Protein AF-A0AAJ7N8G8-F1 (afdb_monomer_lite)

Radius of gyration: 30.95 Å; chains: 1; bounding box: 76×61×80 Å

Foldseek 3Di:
DDDDDDDDDPVVVVVVVVVVVVVVVVVVVVVVVVVVVPPPDDDDDDDDDDDDPPPDDPVVVVCLVVVDDQPPPDDDDPPDDDFDKDQDPDVVQQVVCCVQRVGSIQRPPDPVRVVSSVVSVVVVVVVVVVVVVVVVVPDDPPVVVVVVVVVVVVVVVVCPDPVNVPDDDDD

Organism: NCBI:txid156304

pLDDT: mean 71.35, std 20.68, range [32.12, 98.0]

Sequence (171 aa):
MKTLTTTITSEEKRNKHRNKSNYEKKTKYRTEDTVKIDQEVITDSVKNETPRKIKTVSEEQRKIFLSTIDPFDAPLKWWEKEHVKYAINYPPVKSRLEKVMGTHIVRLTDRKYMSLLAIKLLEDHVKQQKTRIKRRKLSPPLIISRLLELSYKTLKEKMKQPKFTKLKLYV

Secondary structure (DSSP, 8-state):
---------HHHHHHHHHHHHHHHHHHHHHHHHHHTTSSS------------------HHHHHHHHHS--TT-PPPPTTSPPP-EEE---HHHHHHHHHHHSSSEEESS-HHHHHHHHHHHHHHHHHHHHHHHHHHHS---HHHHHHHHHHHHHHHHHHTSGGGTT-----

Structure (mmCIF, N/CA/C/O backbone):
data_AF-A0AAJ7N8G8-F1
#
_entry.id   AF-A0AAJ7N8G8-F1
#
loop_
_atom_site.group_PDB
_atom_site.id
_atom_site.type_symbol
_atom_site.label_atom_id
_atom_site.label_alt_id
_atom_site.label_comp_id
_atom_site.label_asym_id
_atom_site.label_entity_id
_atom_site.label_seq_id
_atom_site.pdbx_PDB_ins_code
_atom_site.Cartn_x
_atom_site.Cartn_y
_atom_site.Cartn_z
_atom_site.occupancy
_atom_site.B_iso_or_equiv
_atom_site.auth_seq_id
_atom_site.auth_comp_id
_atom_site.auth_asym_id
_atom_site.auth_atom_id
_atom_site.pdbx_PDB_model_num
ATOM 1 N N . MET A 1 1 ? 15.746 36.655 40.826 1.00 43.34 1 MET A N 1
ATOM 2 C CA . MET A 1 1 ? 15.308 35.740 39.749 1.00 43.34 1 MET A CA 1
ATOM 3 C C . MET A 1 1 ? 15.362 34.313 40.278 1.00 43.34 1 MET A C 1
ATOM 5 O O . MET A 1 1 ? 16.444 33.869 40.631 1.00 43.34 1 MET A O 1
ATOM 9 N N . LYS A 1 2 ? 14.215 33.641 40.447 1.00 38.31 2 LYS A N 1
ATOM 10 C CA . LYS A 1 2 ? 14.147 32.262 40.965 1.00 38.31 2 LYS A CA 1
ATOM 11 C C . LYS A 1 2 ? 14.125 31.293 39.780 1.00 38.31 2 LYS A C 1
ATOM 13 O O . LYS A 1 2 ? 13.238 31.396 38.939 1.00 38.31 2 LYS A O 1
ATOM 18 N N . THR A 1 3 ? 15.099 30.393 39.699 1.00 44.12 3 THR A N 1
ATOM 19 C CA . THR A 1 3 ? 15.125 29.307 38.713 1.00 44.12 3 THR A CA 1
ATOM 20 C C . THR A 1 3 ? 14.205 28.176 39.173 1.00 44.12 3 THR A C 1
ATOM 22 O O . THR A 1 3 ? 14.256 27.744 40.322 1.00 44.12 3 THR A O 1
ATOM 25 N N . LEU A 1 4 ? 13.329 27.717 38.278 1.00 42.28 4 LEU A N 1
ATOM 26 C CA . LEU A 1 4 ? 12.464 26.559 38.495 1.00 42.28 4 LEU A CA 1
ATOM 27 C C . LEU A 1 4 ? 13.243 25.298 38.111 1.00 42.28 4 LEU A C 1
ATOM 29 O O . LEU A 1 4 ? 13.549 25.088 36.939 1.00 42.28 4 LEU A O 1
ATOM 33 N N . THR A 1 5 ? 13.580 24.467 39.092 1.00 49.47 5 THR A N 1
ATOM 34 C CA . THR A 1 5 ? 14.119 23.126 38.860 1.00 49.47 5 THR A CA 1
ATOM 35 C C . THR A 1 5 ? 12.961 22.160 38.620 1.00 49.47 5 THR A C 1
ATOM 37 O O . THR A 1 5 ? 12.134 21.910 39.493 1.00 49.47 5 THR A O 1
ATOM 40 N N . THR A 1 6 ? 12.876 21.620 37.408 1.00 53.44 6 THR A N 1
ATOM 41 C CA . THR A 1 6 ? 11.904 20.591 37.030 1.00 53.44 6 THR A CA 1
ATOM 42 C C . THR A 1 6 ? 12.285 19.255 37.667 1.00 53.44 6 THR A C 1
ATOM 44 O O . THR A 1 6 ? 13.252 18.599 37.276 1.00 53.44 6 THR A O 1
ATOM 47 N N . THR A 1 7 ? 11.513 18.833 38.663 1.00 47.97 7 THR A N 1
ATOM 48 C CA . THR A 1 7 ? 11.569 1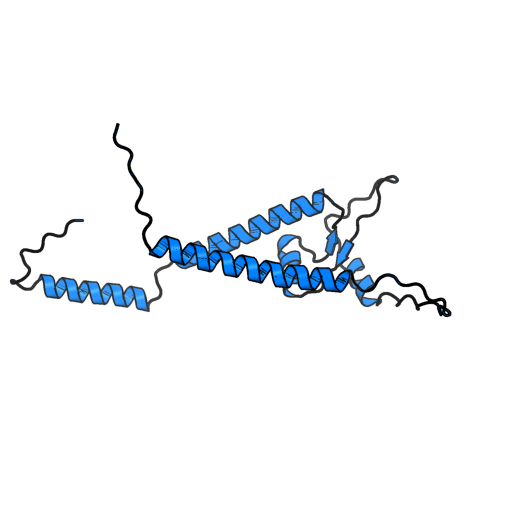7.498 39.264 1.00 47.97 7 THR A CA 1
ATOM 49 C C . THR A 1 7 ? 11.041 16.465 38.267 1.00 47.97 7 THR A C 1
ATOM 51 O O . THR A 1 7 ? 9.841 16.257 38.130 1.00 47.97 7 THR A O 1
ATOM 54 N N . ILE A 1 8 ? 11.958 15.812 37.551 1.00 54.78 8 ILE A N 1
ATOM 55 C CA . ILE A 1 8 ? 11.660 14.677 36.668 1.00 54.78 8 ILE A CA 1
ATOM 56 C C . ILE A 1 8 ? 11.170 13.507 37.533 1.00 54.78 8 ILE A C 1
ATOM 58 O O . ILE A 1 8 ? 11.926 12.966 38.351 1.00 54.78 8 ILE A O 1
ATOM 62 N N . THR A 1 9 ? 9.911 13.114 37.348 1.00 53.31 9 THR A N 1
ATOM 63 C CA . THR A 1 9 ? 9.259 11.998 38.040 1.00 53.31 9 THR A CA 1
ATOM 64 C C . THR A 1 9 ? 9.894 10.654 37.655 1.00 53.31 9 THR A C 1
ATOM 66 O O . THR A 1 9 ? 10.420 10.446 36.559 1.00 53.31 9 THR A O 1
ATOM 69 N N . SER A 1 10 ? 9.896 9.706 38.593 1.00 55.75 10 SER A N 1
ATOM 70 C CA . SER A 1 10 ? 10.576 8.405 38.476 1.00 55.75 10 SER A CA 1
ATOM 71 C C . SER A 1 10 ? 10.059 7.518 37.327 1.00 55.75 10 SER A C 1
ATOM 73 O O . SER A 1 10 ? 10.791 6.642 36.855 1.00 55.75 10 SER A O 1
ATOM 75 N N . GLU A 1 11 ? 8.848 7.763 36.820 1.00 52.44 11 GLU A N 1
ATOM 76 C CA . GLU A 1 11 ? 8.247 7.039 35.690 1.00 52.44 11 GLU A CA 1
ATOM 77 C C . GLU A 1 11 ? 8.842 7.429 34.326 1.00 52.44 11 GLU A C 1
ATOM 79 O O . GLU A 1 11 ? 9.065 6.553 33.482 1.00 52.44 11 GLU A O 1
ATOM 84 N N . GLU A 1 12 ? 9.222 8.695 34.120 1.00 54.00 12 GLU A N 1
ATOM 85 C CA . GLU A 1 12 ? 9.912 9.130 32.892 1.00 54.00 12 GLU A CA 1
ATOM 86 C C . GLU A 1 12 ? 11.299 8.487 32.760 1.00 54.00 12 GLU A C 1
ATOM 88 O O . GLU A 1 12 ? 11.723 8.100 31.663 1.00 54.00 12 GLU A O 1
ATOM 93 N N . LYS A 1 13 ? 11.989 8.274 33.889 1.00 54.88 13 LYS A N 1
ATOM 94 C CA . LYS A 1 13 ? 13.290 7.586 33.914 1.00 54.88 13 LYS A CA 1
ATOM 95 C C . LYS A 1 13 ? 13.171 6.116 33.485 1.00 54.88 13 LYS A C 1
ATOM 97 O O . LYS A 1 13 ? 14.036 5.629 32.750 1.00 54.88 13 LYS A O 1
ATOM 102 N N . ARG A 1 14 ? 12.089 5.424 33.870 1.00 52.66 14 ARG A N 1
ATOM 103 C CA . ARG A 1 14 ? 11.845 4.008 33.517 1.00 52.66 14 ARG A CA 1
ATOM 104 C C . ARG A 1 14 ? 11.525 3.817 32.029 1.00 52.66 14 ARG A C 1
ATOM 106 O O . ARG A 1 14 ? 12.046 2.886 31.411 1.00 52.66 14 ARG A O 1
ATOM 113 N N . ASN A 1 15 ? 10.761 4.724 31.418 1.00 54.00 15 ASN A N 1
ATOM 114 C CA . ASN A 1 15 ? 10.433 4.638 29.988 1.00 54.00 15 ASN A CA 1
ATOM 115 C C . ASN A 1 15 ? 11.633 4.942 29.071 1.00 54.00 15 ASN A C 1
ATOM 117 O O . ASN A 1 15 ? 11.769 4.332 28.007 1.00 54.00 15 ASN A O 1
ATOM 121 N N . LYS A 1 16 ? 12.568 5.797 29.505 1.00 53.41 16 LYS A N 1
ATOM 122 C CA . LYS A 1 16 ? 13.797 6.093 28.746 1.00 53.41 16 LYS A CA 1
ATOM 123 C C . LYS A 1 16 ? 14.726 4.875 28.618 1.00 53.41 16 LYS A C 1
ATOM 125 O O . LYS A 1 16 ? 15.308 4.669 27.555 1.00 53.41 16 LYS A O 1
ATOM 130 N N . HIS A 1 17 ? 14.831 4.038 29.655 1.00 52.03 17 HIS A N 1
ATOM 131 C CA . HIS A 1 17 ? 15.646 2.811 29.613 1.00 52.03 17 HIS A CA 1
ATOM 132 C C . HIS A 1 17 ? 15.029 1.714 28.730 1.00 52.03 17 HIS A C 1
ATOM 134 O O . HIS A 1 17 ? 15.751 1.018 28.016 1.00 52.03 17 HIS A O 1
ATOM 140 N N . ARG A 1 18 ? 13.695 1.596 28.707 1.00 51.69 18 ARG A N 1
ATOM 141 C CA . ARG A 1 18 ? 12.990 0.584 27.900 1.00 51.69 18 ARG A CA 1
ATOM 142 C C . ARG A 1 18 ? 13.036 0.875 26.392 1.00 51.69 18 ARG A C 1
ATOM 144 O O . ARG A 1 18 ? 13.083 -0.053 25.590 1.00 51.69 18 ARG A O 1
ATOM 151 N N . ASN A 1 19 ? 13.085 2.151 26.004 1.00 51.00 19 ASN A N 1
ATOM 152 C CA . ASN A 1 19 ? 13.237 2.550 24.600 1.00 51.00 19 ASN A CA 1
ATOM 153 C C . ASN A 1 19 ? 14.672 2.359 24.077 1.00 51.00 19 ASN A C 1
ATOM 155 O O . ASN A 1 19 ? 14.851 2.039 22.902 1.00 51.00 19 ASN A O 1
ATOM 159 N N . LYS A 1 20 ? 15.686 2.493 24.944 1.00 51.72 20 LYS A N 1
ATOM 160 C CA . LYS A 1 20 ? 17.099 2.324 24.569 1.00 51.72 20 LYS A CA 1
ATOM 161 C C . LYS A 1 20 ? 17.440 0.861 24.249 1.00 51.72 20 LYS A C 1
ATOM 163 O O . LYS A 1 20 ? 18.029 0.589 23.207 1.00 51.72 20 LYS A O 1
ATOM 168 N N . SER A 1 21 ? 16.945 -0.086 25.054 1.00 49.00 21 SER A N 1
ATOM 169 C CA . SER A 1 21 ? 17.171 -1.525 24.824 1.00 49.00 21 SER A CA 1
ATOM 170 C C . SER A 1 21 ? 16.492 -2.060 23.557 1.00 49.00 21 SER A C 1
ATOM 172 O O . SER A 1 21 ? 17.020 -2.959 22.903 1.00 49.00 21 SER A O 1
ATOM 174 N N . ASN A 1 22 ? 15.348 -1.491 23.162 1.00 47.81 22 ASN A N 1
ATOM 175 C CA . ASN A 1 22 ? 14.682 -1.847 21.906 1.00 47.81 22 ASN A CA 1
ATOM 176 C C . ASN A 1 22 ? 15.421 -1.313 20.669 1.00 47.81 22 ASN A C 1
ATOM 178 O O . ASN A 1 22 ? 15.405 -1.973 19.631 1.00 47.81 22 ASN A O 1
ATOM 182 N N . TYR A 1 23 ? 16.088 -0.158 20.767 1.00 49.12 23 TYR A N 1
ATOM 183 C CA . TYR A 1 23 ? 16.921 0.361 19.677 1.00 49.12 23 TYR A CA 1
ATOM 184 C C . TYR A 1 23 ? 18.212 -0.455 19.515 1.00 49.12 23 TYR A C 1
ATOM 186 O O . TYR A 1 23 ? 18.545 -0.835 18.395 1.00 49.12 23 TYR A O 1
ATOM 194 N N . GLU A 1 24 ? 18.873 -0.812 20.621 1.00 49.69 24 GLU A N 1
ATOM 195 C CA . GLU A 1 24 ? 20.104 -1.623 20.622 1.00 49.69 24 GLU A CA 1
ATOM 196 C C . GLU A 1 24 ? 19.880 -3.073 20.162 1.00 49.69 24 GLU A C 1
ATOM 198 O O . GLU A 1 24 ? 20.714 -3.645 19.461 1.00 49.69 24 GLU A O 1
ATOM 203 N N . LYS A 1 25 ? 18.731 -3.683 20.491 1.00 46.62 25 LYS A N 1
ATOM 204 C CA . LYS A 1 25 ? 18.373 -4.998 19.934 1.00 46.62 25 LYS A CA 1
ATOM 205 C C . LYS A 1 25 ? 18.134 -4.921 18.428 1.00 46.62 25 LYS A C 1
ATOM 207 O O . LYS A 1 25 ? 18.564 -5.807 17.702 1.00 46.62 25 LYS A O 1
ATOM 212 N N . LYS A 1 26 ? 17.492 -3.855 17.937 1.00 45.97 26 LYS A N 1
ATOM 213 C CA . LYS A 1 26 ? 17.180 -3.697 16.508 1.00 45.97 26 LYS A CA 1
ATOM 214 C C . LYS A 1 26 ? 18.413 -3.380 15.655 1.00 45.97 26 LYS A C 1
ATOM 216 O O . LYS A 1 26 ? 18.419 -3.734 14.480 1.00 45.97 26 LYS A O 1
ATOM 221 N N . THR A 1 27 ? 19.447 -2.749 16.219 1.00 41.91 27 THR A N 1
ATOM 222 C CA . THR A 1 27 ? 20.734 -2.565 15.531 1.00 41.91 27 THR A CA 1
ATOM 223 C C . THR A 1 27 ? 21.530 -3.865 15.447 1.00 41.91 27 THR A C 1
ATOM 225 O O . THR A 1 27 ? 22.025 -4.146 14.364 1.00 41.91 27 THR A O 1
ATOM 228 N N . LYS A 1 28 ? 21.565 -4.701 16.501 1.00 42.31 28 LYS A N 1
ATOM 229 C CA . LYS A 1 28 ? 22.298 -5.987 16.487 1.00 42.31 28 LYS A CA 1
ATOM 230 C C . LYS A 1 28 ? 21.874 -6.935 15.361 1.00 42.31 28 LYS A C 1
ATOM 232 O O . LYS A 1 28 ? 22.735 -7.361 14.599 1.00 42.31 28 LYS A O 1
ATOM 237 N N . TYR A 1 29 ? 20.571 -7.169 15.172 1.00 43.12 29 TYR A N 1
ATOM 238 C CA . TYR A 1 29 ? 20.090 -8.023 14.070 1.00 43.12 29 TYR A CA 1
ATOM 239 C C . TYR A 1 29 ? 20.425 -7.445 12.686 1.00 43.12 29 TYR A C 1
ATOM 241 O O . TYR A 1 29 ? 20.692 -8.182 11.748 1.00 43.12 29 TYR A O 1
ATOM 249 N N . ARG A 1 30 ? 20.464 -6.112 12.562 1.00 35.59 30 ARG A N 1
ATOM 250 C CA . ARG A 1 30 ? 20.758 -5.434 11.293 1.00 35.59 30 ARG A CA 1
ATOM 251 C C . ARG A 1 30 ? 22.249 -5.446 10.943 1.00 35.59 30 ARG A C 1
ATOM 253 O O . ARG A 1 30 ? 22.560 -5.482 9.763 1.00 35.59 30 ARG A O 1
ATOM 260 N N . THR A 1 31 ? 23.141 -5.418 11.938 1.00 45.41 31 THR A N 1
ATOM 261 C CA . THR A 1 31 ? 24.595 -5.562 11.742 1.00 45.41 31 THR A CA 1
ATOM 262 C C . THR A 1 31 ? 25.028 -7.013 11.543 1.00 45.41 31 THR A C 1
ATOM 264 O O . THR A 1 31 ? 25.961 -7.256 10.790 1.00 45.41 31 THR A O 1
ATOM 267 N N . GLU A 1 32 ? 24.361 -7.988 12.167 1.00 41.12 32 GLU A N 1
ATOM 268 C CA . GLU A 1 32 ? 24.684 -9.412 11.972 1.00 41.12 32 GLU A CA 1
ATOM 269 C C . GLU A 1 32 ? 24.320 -9.902 10.562 1.00 41.12 32 GLU A C 1
ATOM 271 O O . GLU A 1 32 ? 25.052 -10.710 9.994 1.00 41.12 32 GLU A O 1
ATOM 276 N N . ASP A 1 33 ? 23.252 -9.365 9.964 1.00 40.88 33 ASP A N 1
ATOM 277 C CA . ASP A 1 33 ? 22.875 -9.683 8.583 1.00 40.88 33 ASP A CA 1
ATOM 278 C C . ASP A 1 33 ? 23.787 -8.999 7.550 1.00 40.88 33 ASP A C 1
ATOM 280 O O . ASP A 1 33 ? 24.024 -9.566 6.489 1.00 40.88 33 ASP A O 1
ATOM 284 N N . THR A 1 34 ? 24.350 -7.817 7.844 1.00 41.97 34 THR A N 1
ATOM 285 C CA . THR A 1 34 ? 25.307 -7.147 6.940 1.00 41.97 34 THR A CA 1
ATOM 286 C C . THR A 1 34 ? 26.718 -7.725 7.052 1.00 41.97 34 THR A C 1
ATOM 288 O O . THR A 1 34 ? 27.371 -7.929 6.040 1.00 41.97 34 THR A O 1
ATOM 291 N N . VAL A 1 35 ? 27.176 -8.083 8.257 1.00 37.84 35 VAL A N 1
ATOM 292 C CA . VAL A 1 35 ? 28.527 -8.647 8.459 1.00 37.84 35 VAL A CA 1
ATOM 293 C C . VAL A 1 35 ? 28.654 -10.069 7.891 1.00 37.84 35 VAL A C 1
ATOM 295 O O . VAL A 1 35 ? 29.733 -10.451 7.451 1.00 37.84 35 VAL A O 1
ATOM 298 N N . LYS A 1 36 ? 27.559 -10.841 7.815 1.00 38.03 36 LYS A N 1
ATOM 299 C CA . LYS A 1 36 ? 27.555 -12.164 7.159 1.00 38.03 36 LYS A CA 1
ATOM 300 C C . LYS A 1 36 ? 27.604 -12.102 5.631 1.00 38.03 36 LYS A C 1
ATOM 302 O O . LYS A 1 36 ? 27.961 -13.095 5.012 1.00 38.03 36 LYS A O 1
ATOM 307 N N . ILE A 1 37 ? 27.243 -10.969 5.028 1.00 37.91 37 ILE A N 1
ATOM 308 C CA . ILE A 1 37 ? 27.290 -10.781 3.570 1.00 37.91 37 ILE A CA 1
ATOM 309 C C . ILE A 1 37 ? 28.694 -10.333 3.126 1.00 37.91 37 ILE A C 1
ATOM 311 O O . ILE A 1 37 ? 29.112 -10.657 2.018 1.00 37.91 37 ILE A O 1
ATOM 315 N N . ASP A 1 38 ? 29.457 -9.689 4.015 1.00 35.97 38 ASP A N 1
ATOM 316 C CA . ASP A 1 38 ? 30.753 -9.084 3.685 1.00 35.97 38 ASP A CA 1
ATOM 317 C C . ASP A 1 38 ? 31.977 -9.983 3.996 1.00 35.97 38 ASP A C 1
ATOM 319 O O . ASP A 1 38 ? 33.103 -9.603 3.685 1.00 35.97 38 ASP A O 1
ATOM 323 N N . GLN A 1 39 ? 31.798 -11.177 4.587 1.00 40.34 39 GLN A N 1
ATOM 324 C CA . GLN A 1 39 ? 32.906 -12.081 4.970 1.00 40.34 39 GLN A CA 1
ATOM 325 C C . GLN A 1 39 ? 33.223 -13.232 3.992 1.00 40.34 39 GLN A C 1
ATOM 327 O O . GLN A 1 39 ? 34.175 -13.969 4.238 1.00 40.34 39 GLN A O 1
ATOM 332 N N . GLU A 1 40 ? 32.516 -13.382 2.868 1.00 39.09 40 GLU A N 1
ATOM 333 C CA . GLU A 1 40 ? 32.805 -14.435 1.870 1.00 39.09 40 GLU A CA 1
ATOM 334 C C . GLU A 1 40 ? 33.352 -13.901 0.531 1.00 39.09 40 GLU A C 1
ATOM 336 O O . GLU A 1 40 ? 33.022 -14.415 -0.529 1.00 39.09 40 GLU A O 1
ATOM 341 N N . VAL A 1 41 ? 34.201 -12.870 0.539 1.00 41.38 41 VAL A N 1
ATOM 342 C CA . VAL A 1 41 ? 35.039 -12.463 -0.615 1.00 41.38 41 VAL A CA 1
ATOM 343 C C . VAL A 1 41 ? 36.241 -11.732 0.022 1.00 41.38 41 VAL A C 1
ATOM 345 O O . VAL A 1 41 ? 36.028 -10.709 0.653 1.00 41.38 41 VAL A O 1
ATOM 348 N N . ILE A 1 42 ? 37.510 -12.163 0.055 1.00 41.88 42 ILE A N 1
ATOM 349 C CA . ILE A 1 42 ? 38.438 -12.694 -0.956 1.00 41.88 42 ILE A CA 1
ATOM 350 C C . ILE A 1 42 ? 39.592 -13.402 -0.203 1.00 41.88 42 ILE A C 1
ATOM 352 O O . ILE A 1 42 ? 40.228 -12.770 0.639 1.00 41.88 42 ILE A O 1
ATOM 356 N N . THR A 1 43 ? 39.940 -14.643 -0.557 1.00 33.47 43 THR A N 1
ATOM 357 C CA . THR A 1 43 ? 41.342 -15.107 -0.556 1.00 33.47 43 THR A CA 1
ATOM 358 C C . THR A 1 43 ? 41.577 -15.984 -1.782 1.00 33.47 43 THR A C 1
ATOM 360 O O . THR A 1 43 ? 40.868 -16.960 -2.029 1.00 33.47 43 THR A O 1
ATOM 363 N N . ASP A 1 44 ? 42.562 -15.587 -2.582 1.00 37.16 44 ASP A N 1
ATOM 364 C CA . ASP A 1 44 ? 42.932 -16.233 -3.832 1.00 37.16 44 ASP A CA 1
ATOM 365 C C . ASP A 1 44 ? 43.486 -17.642 -3.589 1.00 37.16 44 ASP A C 1
ATOM 367 O O . ASP A 1 44 ? 44.487 -17.830 -2.897 1.00 37.16 44 ASP A O 1
ATOM 371 N N . SER A 1 45 ? 42.877 -18.646 -4.220 1.00 32.12 45 SER A N 1
ATOM 372 C CA . SER A 1 45 ? 43.587 -19.878 -4.557 1.00 32.12 45 SER A CA 1
ATOM 373 C C . SER A 1 45 ? 43.090 -20.418 -5.895 1.00 32.12 45 SER A C 1
ATOM 375 O O . SER A 1 45 ? 41.933 -20.788 -6.079 1.00 32.12 45 SER A O 1
ATOM 377 N N . VAL A 1 46 ? 44.007 -20.409 -6.856 1.00 46.28 46 VAL A N 1
ATOM 378 C CA . VAL A 1 46 ? 43.887 -20.988 -8.191 1.00 46.28 46 VAL A CA 1
ATOM 379 C C . VAL A 1 46 ? 43.384 -22.430 -8.089 1.00 46.28 46 VAL A C 1
ATOM 381 O O . VAL A 1 46 ? 44.080 -23.275 -7.528 1.00 46.28 46 VAL A O 1
ATOM 384 N N . LYS A 1 47 ? 42.200 -22.719 -8.651 1.00 40.72 47 LYS A N 1
ATOM 385 C CA . LYS A 1 47 ? 41.749 -24.071 -9.035 1.00 40.72 47 LYS A CA 1
ATOM 386 C C . LYS A 1 47 ? 40.541 -23.998 -9.985 1.00 40.72 47 LYS A C 1
ATOM 388 O O . LYS A 1 47 ? 39.404 -23.862 -9.556 1.00 40.72 47 LYS A O 1
ATOM 393 N N . ASN A 1 48 ? 40.840 -24.110 -11.280 1.00 39.81 48 ASN A N 1
ATOM 394 C CA . ASN A 1 48 ? 40.013 -24.621 -12.382 1.00 39.81 48 ASN A CA 1
ATOM 395 C C . ASN A 1 48 ? 38.502 -24.331 -12.309 1.00 39.81 48 ASN A C 1
ATOM 397 O O . ASN A 1 48 ? 37.703 -25.174 -11.898 1.00 39.81 48 ASN A O 1
ATOM 401 N N . GLU A 1 49 ? 38.100 -23.157 -12.791 1.00 40.78 49 GLU A N 1
ATOM 402 C CA . GLU A 1 49 ? 36.694 -22.797 -12.948 1.00 40.78 49 GLU A CA 1
ATOM 403 C C . GLU A 1 49 ? 36.087 -23.497 -14.170 1.00 40.78 49 GLU A C 1
ATOM 405 O O . GLU A 1 49 ? 36.218 -23.065 -15.313 1.00 40.78 49 GLU A O 1
ATOM 410 N N . THR A 1 50 ? 35.365 -24.590 -13.933 1.00 47.47 50 THR A N 1
ATOM 411 C CA . THR A 1 50 ? 34.320 -25.027 -14.866 1.00 47.47 50 THR A CA 1
ATOM 412 C C . THR A 1 50 ? 33.307 -23.889 -15.039 1.00 47.47 50 THR A C 1
ATOM 414 O O . THR A 1 50 ? 32.887 -23.318 -14.024 1.00 47.47 50 THR A O 1
ATOM 417 N N . PRO A 1 51 ? 32.851 -23.572 -16.265 1.00 44.19 51 PRO A N 1
ATOM 418 C CA . PRO A 1 51 ? 31.919 -22.476 -16.482 1.00 44.19 51 PRO A CA 1
ATOM 419 C C . PRO A 1 51 ? 30.633 -22.750 -15.700 1.00 44.19 51 PRO A C 1
ATOM 421 O O . PRO A 1 51 ? 29.923 -23.729 -15.953 1.00 44.19 51 PRO A O 1
ATOM 424 N N . ARG A 1 52 ? 30.332 -21.892 -14.717 1.00 50.81 52 ARG A N 1
ATOM 425 C CA . ARG A 1 52 ? 29.054 -21.919 -14.000 1.00 50.81 52 ARG A CA 1
ATOM 426 C C . ARG A 1 52 ? 27.955 -21.757 -15.044 1.00 50.81 52 ARG A C 1
ATOM 428 O O . ARG A 1 52 ? 27.802 -20.684 -15.622 1.00 50.81 52 ARG A O 1
ATOM 435 N N . LYS A 1 53 ? 27.211 -22.837 -15.305 1.00 48.75 53 LYS A N 1
ATOM 436 C CA . LYS A 1 53 ? 26.048 -22.837 -16.197 1.00 48.75 53 LYS A CA 1
ATOM 437 C C . LYS A 1 53 ? 25.145 -21.676 -15.793 1.00 48.75 53 LYS A C 1
ATOM 439 O O . LYS A 1 53 ? 24.587 -21.680 -14.694 1.00 48.75 53 LYS A O 1
ATOM 444 N N . ILE A 1 54 ? 25.028 -20.686 -16.674 1.00 57.06 54 ILE A N 1
ATOM 445 C CA . ILE A 1 54 ? 24.027 -19.629 -16.590 1.00 57.06 54 ILE A CA 1
ATOM 446 C C . ILE A 1 54 ? 22.695 -20.364 -16.469 1.00 57.06 54 ILE A C 1
ATOM 448 O O . ILE A 1 54 ? 22.263 -21.016 -17.418 1.00 57.06 54 ILE A O 1
ATOM 452 N N . LYS A 1 55 ? 22.096 -20.362 -15.272 1.00 59.09 55 LYS A N 1
ATOM 453 C CA . LYS A 1 55 ? 20.778 -20.958 -15.059 1.00 59.09 55 LYS A CA 1
ATOM 454 C C . LYS A 1 55 ? 19.845 -20.224 -16.006 1.00 59.09 55 LYS A C 1
ATOM 456 O O . LYS A 1 55 ? 19.603 -19.032 -15.831 1.00 59.09 55 LYS A O 1
ATOM 461 N N . THR A 1 56 ? 19.398 -20.924 -17.041 1.00 56.81 56 THR A N 1
ATOM 462 C CA . THR A 1 56 ? 18.339 -20.486 -17.940 1.00 56.81 56 THR A CA 1
ATOM 463 C C . THR A 1 56 ? 17.220 -19.928 -17.076 1.00 56.81 56 THR A C 1
ATOM 465 O O . THR A 1 56 ? 16.613 -20.667 -16.302 1.00 56.81 56 THR A O 1
ATOM 468 N N . VAL A 1 57 ? 17.031 -18.606 -17.132 1.00 57.34 57 VAL A N 1
ATOM 469 C CA . VAL A 1 57 ? 15.909 -17.910 -16.497 1.00 57.34 57 VAL A CA 1
ATOM 470 C C . VAL A 1 57 ? 14.663 -18.723 -16.821 1.00 57.34 57 VAL A C 1
ATOM 472 O O . VAL A 1 57 ? 14.400 -18.936 -18.006 1.00 57.34 57 VAL A O 1
ATOM 475 N N . SER A 1 58 ? 13.962 -19.220 -15.794 1.00 67.56 58 SER A N 1
ATOM 476 C CA . SER A 1 58 ? 12.762 -20.039 -15.989 1.00 67.56 58 SER A CA 1
ATOM 477 C C . SER A 1 58 ? 11.844 -19.302 -16.960 1.00 67.56 58 SER A C 1
ATOM 479 O O . SER A 1 58 ? 11.598 -18.102 -16.799 1.00 67.56 58 SER A O 1
ATOM 481 N N . GLU A 1 59 ? 11.365 -19.990 -17.995 1.00 71.00 59 GLU A N 1
ATOM 482 C CA . GLU A 1 59 ? 10.440 -19.416 -18.976 1.00 71.00 59 GLU A CA 1
ATOM 483 C C . GLU A 1 59 ? 9.232 -18.766 -18.294 1.00 71.00 59 GLU A C 1
ATOM 485 O O . GLU A 1 59 ? 8.694 -17.775 -18.783 1.00 71.00 59 GLU A O 1
ATOM 490 N N . GLU A 1 60 ? 8.854 -19.274 -17.121 1.00 68.88 60 GLU A N 1
ATOM 491 C CA . GLU A 1 60 ? 7.808 -18.727 -16.263 1.00 68.88 60 GLU A CA 1
ATOM 492 C C . GLU A 1 60 ? 8.132 -17.301 -15.806 1.00 68.88 60 GLU A C 1
ATOM 494 O O . GLU A 1 60 ? 7.279 -16.423 -15.896 1.00 68.88 60 GLU A O 1
ATOM 499 N N . GLN A 1 61 ? 9.372 -17.026 -15.387 1.00 68.75 61 GLN A N 1
ATOM 500 C CA . GLN A 1 61 ? 9.792 -15.680 -14.984 1.00 68.75 61 GLN A CA 1
ATOM 501 C C . GLN A 1 61 ? 9.695 -14.707 -16.159 1.00 68.75 61 GLN A C 1
ATOM 503 O O . GLN A 1 61 ? 9.179 -13.604 -15.998 1.00 68.75 61 GLN A O 1
ATOM 508 N N . ARG A 1 62 ? 10.122 -15.126 -17.356 1.00 71.25 62 ARG A N 1
ATOM 509 C CA . ARG A 1 62 ? 10.011 -14.305 -18.574 1.00 71.25 62 ARG A CA 1
ATOM 510 C C . ARG A 1 62 ? 8.553 -14.055 -18.957 1.00 71.25 62 ARG A C 1
ATOM 512 O O . ARG A 1 62 ? 8.199 -12.922 -19.268 1.00 71.25 62 ARG A O 1
ATOM 519 N N . LYS A 1 63 ? 7.702 -15.083 -18.877 1.00 70.75 63 LYS A N 1
ATOM 520 C CA . LYS A 1 63 ? 6.258 -14.967 -19.127 1.00 70.75 63 LYS A CA 1
ATOM 521 C C . LYS A 1 63 ? 5.596 -13.981 -18.165 1.00 70.75 63 LYS A C 1
ATOM 523 O O . LYS A 1 63 ? 4.808 -13.170 -18.629 1.00 70.75 63 LYS A O 1
ATOM 528 N N . ILE A 1 64 ? 5.966 -13.976 -16.881 1.00 70.00 64 ILE A N 1
ATOM 529 C CA . ILE A 1 64 ? 5.434 -13.026 -15.884 1.00 70.00 64 ILE A CA 1
ATOM 530 C C . ILE A 1 64 ? 5.748 -11.568 -16.261 1.00 70.00 64 ILE A C 1
ATOM 532 O O . ILE A 1 64 ? 4.885 -10.694 -16.129 1.00 70.00 64 ILE A O 1
ATOM 536 N N . PHE A 1 65 ? 6.967 -11.303 -16.745 1.00 68.12 65 PHE A N 1
ATOM 537 C CA . PHE A 1 65 ? 7.357 -9.967 -17.203 1.00 68.12 65 PHE A CA 1
ATOM 538 C C . PHE A 1 65 ? 6.633 -9.551 -18.488 1.00 68.12 65 PHE A C 1
ATOM 540 O O . PHE A 1 65 ? 6.231 -8.399 -18.599 1.00 68.12 65 PHE A O 1
ATOM 547 N N . LEU A 1 66 ? 6.450 -10.471 -19.439 1.00 64.19 66 LEU A N 1
ATOM 548 C CA . LEU A 1 66 ? 5.822 -10.178 -20.734 1.00 64.19 66 LEU A CA 1
ATOM 549 C C . LEU A 1 66 ? 4.290 -10.094 -20.663 1.00 64.19 66 LEU A C 1
ATOM 551 O O . LEU A 1 66 ? 3.685 -9.353 -21.431 1.00 64.19 66 LEU A O 1
ATOM 555 N N . SER A 1 67 ? 3.649 -10.834 -19.754 1.00 60.88 67 SER A N 1
ATOM 556 C CA . SER A 1 67 ? 2.186 -10.847 -19.621 1.00 60.88 67 SER A CA 1
ATOM 557 C C . SER A 1 67 ? 1.633 -9.598 -18.939 1.00 60.88 67 SER A C 1
ATOM 559 O O . SER A 1 67 ? 0.443 -9.310 -19.045 1.00 60.88 67 SER A O 1
ATOM 561 N N . THR A 1 68 ? 2.471 -8.882 -18.188 1.00 68.25 68 THR A N 1
ATOM 562 C CA . THR A 1 68 ? 2.050 -7.727 -17.396 1.00 68.25 68 THR A CA 1
ATOM 563 C C . THR A 1 68 ? 2.411 -6.452 -18.146 1.00 68.25 68 THR A C 1
ATOM 565 O O . THR A 1 68 ? 3.562 -6.026 -18.130 1.00 68.25 68 THR A O 1
ATOM 568 N N . ILE A 1 69 ? 1.423 -5.830 -18.791 1.00 67.69 69 ILE A N 1
ATOM 569 C CA . ILE A 1 69 ? 1.589 -4.521 -19.434 1.00 67.69 69 ILE A CA 1
ATOM 570 C C . ILE A 1 69 ? 1.929 -3.501 -18.338 1.00 67.69 69 ILE A C 1
ATOM 572 O O . ILE A 1 69 ? 1.105 -3.241 -17.461 1.00 67.69 69 ILE A O 1
ATOM 576 N N . ASP A 1 70 ? 3.153 -2.964 -18.355 1.00 70.88 70 ASP A N 1
ATOM 577 C CA . ASP A 1 70 ? 3.592 -1.907 -17.438 1.00 70.88 70 ASP A CA 1
ATOM 578 C C . ASP A 1 70 ? 2.954 -0.575 -17.869 1.00 70.88 70 ASP A C 1
ATOM 580 O O . ASP A 1 70 ? 3.284 -0.064 -18.941 1.00 70.88 70 ASP A O 1
ATOM 584 N N . PRO A 1 71 ? 2.069 0.031 -17.053 1.00 71.69 71 PRO A N 1
ATOM 585 C CA . PRO A 1 71 ? 1.436 1.305 -17.394 1.00 71.69 71 PRO A CA 1
ATOM 586 C C . PRO A 1 71 ? 2.431 2.462 -17.569 1.00 71.69 71 PRO A C 1
ATOM 588 O O . PRO A 1 71 ? 2.060 3.513 -18.088 1.00 71.69 71 PRO A O 1
ATOM 591 N N . PHE A 1 72 ? 3.675 2.298 -17.105 1.00 73.81 72 PHE A N 1
ATOM 592 C CA . PHE A 1 72 ? 4.724 3.317 -17.140 1.00 73.81 72 PHE A CA 1
ATOM 593 C C . PHE A 1 72 ? 5.790 3.062 -18.216 1.00 73.81 72 PHE A C 1
ATOM 595 O O . PHE A 1 72 ? 6.836 3.721 -18.206 1.00 73.81 72 PHE A O 1
ATOM 602 N N . ASP A 1 73 ? 5.555 2.132 -19.146 1.00 77.56 73 ASP A N 1
ATOM 603 C CA . ASP A 1 73 ? 6.494 1.833 -20.230 1.00 77.56 73 ASP A CA 1
ATOM 604 C C . ASP A 1 73 ? 6.412 2.886 -21.345 1.00 77.56 73 ASP A C 1
ATOM 606 O O . ASP A 1 73 ? 5.780 2.714 -22.383 1.00 77.56 73 ASP A O 1
ATOM 610 N N . ALA A 1 74 ? 7.035 4.037 -21.094 1.00 79.81 74 ALA A N 1
ATOM 611 C CA . ALA A 1 74 ? 7.281 5.036 -22.124 1.00 79.81 74 ALA A CA 1
ATOM 612 C C . ALA A 1 74 ? 8.479 4.609 -22.994 1.00 79.81 74 ALA A C 1
ATOM 614 O O . ALA A 1 74 ? 9.464 4.108 -22.440 1.00 79.81 74 ALA A O 1
ATOM 615 N N . PRO A 1 75 ? 8.437 4.833 -24.323 1.00 83.19 75 PRO A N 1
ATOM 616 C CA . PRO A 1 75 ? 9.569 4.541 -25.194 1.00 83.19 75 PRO A CA 1
ATOM 617 C C . PRO A 1 75 ? 10.781 5.370 -24.759 1.00 83.19 75 PRO A C 1
ATOM 619 O O . PRO A 1 75 ? 10.691 6.591 -24.606 1.00 83.19 75 PRO A O 1
ATOM 622 N N . LEU A 1 76 ? 11.905 4.690 -24.533 1.00 85.62 76 LEU A N 1
ATOM 623 C CA . LEU A 1 76 ? 13.152 5.337 -24.143 1.00 85.62 76 LEU A CA 1
ATOM 624 C C . LEU A 1 76 ? 13.753 6.094 -25.324 1.00 85.62 76 LEU A C 1
ATOM 626 O O . LEU A 1 76 ? 13.631 5.689 -26.484 1.00 85.62 7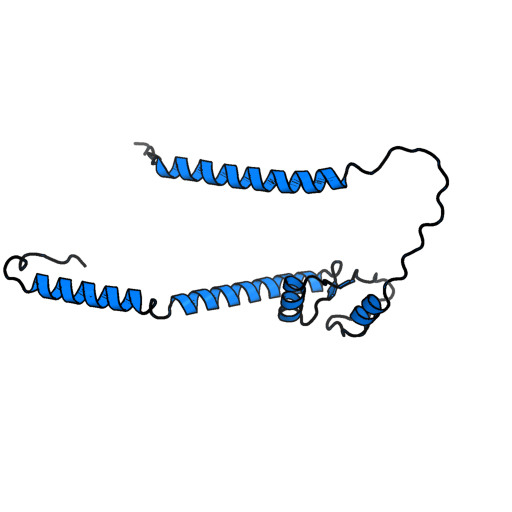6 LEU A O 1
ATOM 630 N N . LYS A 1 77 ? 14.449 7.189 -25.019 1.00 88.75 77 LYS A N 1
ATOM 631 C CA . LYS A 1 77 ? 15.284 7.868 -26.016 1.00 88.75 77 LYS A CA 1
ATOM 632 C C . LYS A 1 77 ? 16.528 7.030 -26.305 1.00 88.75 77 LYS A C 1
ATOM 634 O O . LYS A 1 77 ? 16.987 6.288 -25.447 1.00 88.75 77 LYS A O 1
ATOM 639 N N . TRP A 1 78 ? 17.125 7.196 -27.485 1.00 91.19 78 TRP A N 1
ATOM 640 C CA . TRP A 1 78 ? 18.274 6.378 -27.906 1.00 91.19 78 TRP A CA 1
ATOM 641 C C . TRP A 1 78 ? 19.513 6.520 -27.004 1.00 91.19 78 TRP A C 1
ATOM 643 O O . TRP A 1 78 ? 20.360 5.634 -26.984 1.00 91.19 78 TRP A O 1
ATOM 653 N N . TRP A 1 79 ? 19.614 7.619 -26.249 1.00 89.81 79 TRP A N 1
ATOM 654 C CA . TRP A 1 79 ? 20.674 7.864 -25.265 1.00 89.81 79 TRP A CA 1
ATOM 655 C C . TRP A 1 79 ? 20.282 7.501 -23.824 1.00 89.81 79 TRP A C 1
ATOM 657 O O . TRP A 1 79 ? 21.089 7.658 -22.907 1.00 89.81 79 TRP A O 1
ATOM 667 N N . GLU A 1 80 ? 19.037 7.087 -23.584 1.00 88.69 80 GLU A N 1
ATOM 668 C CA . GLU A 1 80 ? 18.561 6.711 -22.255 1.00 88.69 80 GLU A CA 1
ATOM 669 C C . GLU A 1 80 ? 18.836 5.231 -21.993 1.00 88.69 80 GLU A C 1
ATOM 671 O O . GLU A 1 80 ? 18.672 4.370 -22.854 1.00 88.69 80 GLU A O 1
ATOM 676 N N . LYS A 1 81 ? 19.261 4.929 -20.767 1.00 88.44 81 LYS A N 1
ATOM 677 C CA . LYS A 1 81 ? 19.535 3.559 -20.345 1.00 88.44 81 LYS A CA 1
ATOM 678 C C . LYS A 1 81 ? 18.248 2.887 -19.879 1.00 88.44 81 LYS A C 1
ATOM 680 O O . LYS A 1 81 ? 17.452 3.504 -19.171 1.00 88.44 81 LYS A O 1
ATOM 685 N N . GLU A 1 82 ? 18.082 1.611 -20.215 1.00 87.56 82 GLU A N 1
ATOM 686 C CA . GLU A 1 82 ? 16.955 0.816 -19.732 1.00 87.56 82 GLU A CA 1
ATOM 687 C C . GLU A 1 82 ? 16.884 0.787 -18.203 1.00 87.56 82 GLU A C 1
ATOM 689 O O . GLU A 1 82 ? 17.893 0.728 -17.491 1.00 87.56 82 GLU A O 1
ATOM 694 N N . HIS A 1 83 ? 15.656 0.831 -17.691 1.00 88.44 83 HIS A N 1
ATOM 695 C CA . HIS A 1 83 ? 15.413 0.797 -16.259 1.00 88.44 83 HIS A CA 1
ATOM 696 C C . HIS A 1 83 ? 15.515 -0.627 -15.723 1.00 88.44 83 HIS A C 1
ATOM 698 O O . HIS A 1 83 ? 15.022 -1.572 -16.338 1.00 88.44 83 HIS A O 1
ATOM 704 N N . VAL A 1 84 ? 16.083 -0.780 -14.527 1.00 89.69 84 VAL A N 1
ATOM 705 C CA . VAL A 1 84 ? 16.142 -2.088 -13.870 1.00 89.69 84 VAL A CA 1
ATOM 706 C C . VAL A 1 84 ? 14.750 -2.435 -13.339 1.00 89.69 84 VAL A C 1
ATOM 708 O O . VAL A 1 84 ? 14.244 -1.778 -12.420 1.00 89.69 84 VAL A O 1
ATOM 711 N N . LYS A 1 85 ? 14.135 -3.462 -13.938 1.00 90.12 85 LYS A N 1
ATOM 712 C CA . LYS A 1 85 ? 12.803 -3.978 -13.597 1.00 90.12 85 LYS A CA 1
ATOM 713 C C . LYS A 1 85 ? 12.934 -5.199 -12.674 1.00 90.12 85 LYS A C 1
ATOM 715 O O . LYS A 1 85 ? 13.655 -6.142 -12.988 1.00 90.12 85 LYS A O 1
ATOM 720 N N . TYR A 1 86 ? 12.204 -5.204 -11.560 1.00 90.25 86 TYR A N 1
ATOM 721 C CA . TYR A 1 86 ? 12.102 -6.345 -10.642 1.00 90.25 86 TYR A CA 1
ATOM 722 C C . TYR A 1 86 ? 10.659 -6.817 -10.516 1.00 90.25 86 TYR A C 1
ATOM 724 O O . TYR A 1 86 ? 9.772 -6.012 -10.248 1.00 90.25 86 TYR A O 1
ATOM 732 N N . ALA A 1 87 ? 10.432 -8.124 -10.631 1.00 90.25 87 ALA A N 1
ATOM 733 C CA . ALA A 1 87 ? 9.153 -8.746 -10.311 1.00 90.25 87 ALA A CA 1
ATOM 734 C C . ALA A 1 87 ? 9.187 -9.244 -8.862 1.00 90.25 87 ALA A C 1
ATOM 736 O O . ALA A 1 87 ? 9.909 -10.189 -8.532 1.00 90.25 87 ALA A O 1
ATOM 737 N N . ILE A 1 88 ? 8.425 -8.601 -7.976 1.00 90.38 88 ILE A N 1
ATOM 738 C CA . ILE A 1 88 ? 8.381 -9.008 -6.569 1.00 90.38 88 ILE A CA 1
ATOM 739 C C . ILE A 1 88 ? 7.377 -10.151 -6.409 1.00 90.38 88 ILE A C 1
ATOM 741 O O . ILE A 1 88 ? 6.171 -9.955 -6.542 1.00 90.38 88 ILE A O 1
ATOM 745 N N . ASN A 1 89 ? 7.878 -11.345 -6.079 1.00 89.12 89 ASN A N 1
ATOM 746 C CA . ASN A 1 89 ? 7.051 -12.551 -5.948 1.00 89.12 89 ASN A CA 1
ATOM 747 C C . ASN A 1 89 ? 6.552 -12.828 -4.516 1.00 89.12 89 ASN A C 1
ATOM 749 O O . ASN A 1 89 ? 5.821 -13.783 -4.277 1.00 89.12 89 ASN A O 1
ATOM 753 N N . TYR A 1 90 ? 6.936 -12.015 -3.530 1.00 93.00 90 TYR A N 1
ATOM 754 C CA . TYR A 1 90 ? 6.493 -12.227 -2.152 1.00 93.00 90 TYR A CA 1
ATOM 755 C C . TYR A 1 90 ? 5.003 -11.853 -1.997 1.00 93.00 90 TYR A C 1
ATOM 757 O O . TYR A 1 90 ? 4.675 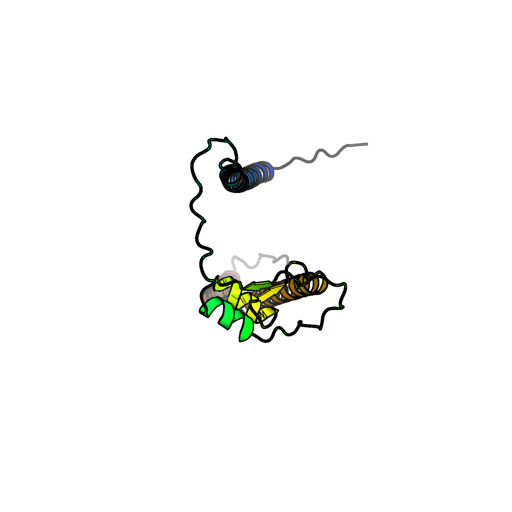-10.677 -2.179 1.00 93.00 90 TYR A O 1
ATOM 765 N N . PRO A 1 91 ? 4.087 -12.782 -1.641 1.00 93.94 91 PRO A N 1
ATOM 766 C CA . PRO A 1 91 ? 2.640 -12.569 -1.802 1.00 93.94 91 PRO A CA 1
ATOM 767 C C . PRO A 1 91 ? 2.056 -11.333 -1.086 1.00 93.94 91 PRO A C 1
ATOM 769 O O . PRO A 1 91 ? 1.279 -10.591 -1.700 1.00 93.94 91 PRO A O 1
ATOM 772 N N . PRO A 1 92 ? 2.435 -11.023 0.172 1.00 94.62 92 PRO A N 1
ATOM 773 C CA . PRO A 1 92 ? 1.945 -9.825 0.857 1.00 94.62 92 PRO A CA 1
ATOM 774 C C . PRO A 1 92 ? 2.383 -8.516 0.192 1.00 94.62 92 PRO A C 1
ATOM 776 O O . PRO A 1 92 ? 1.641 -7.535 0.195 1.00 94.62 92 PRO A O 1
ATOM 779 N N . V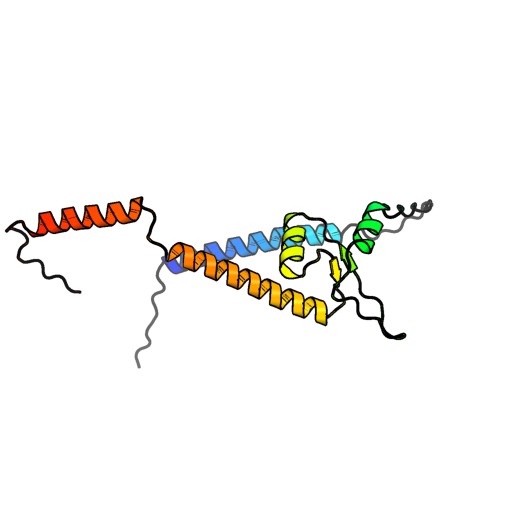AL A 1 93 ? 3.589 -8.482 -0.378 1.00 94.38 93 VAL A N 1
ATOM 780 C CA . VAL A 1 93 ? 4.101 -7.289 -1.065 1.00 94.38 93 VAL A CA 1
ATOM 781 C C . VAL A 1 93 ? 3.541 -7.215 -2.479 1.00 94.38 93 VAL A C 1
ATOM 783 O O . VAL A 1 93 ? 3.113 -6.141 -2.888 1.00 94.38 93 VAL A O 1
ATOM 786 N N . LYS A 1 94 ? 3.454 -8.350 -3.180 1.00 93.81 94 LYS A N 1
ATOM 787 C CA . LYS A 1 94 ? 2.850 -8.473 -4.509 1.00 93.81 94 LYS A CA 1
ATOM 788 C C . LYS A 1 94 ? 1.431 -7.902 -4.529 1.00 93.81 94 LYS A C 1
ATOM 790 O O . LYS A 1 94 ? 1.174 -6.939 -5.241 1.00 93.81 94 LYS A O 1
ATOM 795 N N . SER A 1 95 ? 0.555 -8.415 -3.664 1.00 93.94 95 SER A N 1
ATOM 796 C CA . SER A 1 95 ? -0.837 -7.949 -3.552 1.00 93.94 95 SER A CA 1
ATOM 797 C C . SER A 1 95 ? -0.942 -6.463 -3.198 1.00 93.94 95 SER A C 1
ATOM 799 O O . SER A 1 95 ? -1.819 -5.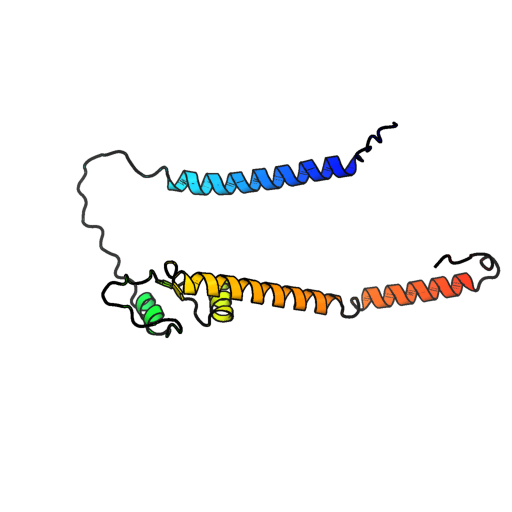751 -3.690 1.00 93.94 95 SER A O 1
ATOM 801 N N . ARG A 1 96 ? -0.030 -5.955 -2.360 1.00 94.56 96 ARG A N 1
ATOM 802 C CA . ARG A 1 96 ? 0.002 -4.534 -2.005 1.00 94.56 96 ARG A CA 1
ATOM 803 C C . ARG A 1 96 ? 0.465 -3.656 -3.167 1.00 94.56 96 ARG A C 1
ATOM 805 O O . ARG A 1 96 ? -0.104 -2.585 -3.355 1.00 94.56 96 ARG A O 1
ATOM 812 N N . LEU A 1 97 ? 1.463 -4.087 -3.931 1.00 93.75 97 LEU A N 1
ATOM 813 C CA . LEU A 1 97 ? 1.944 -3.369 -5.111 1.00 93.75 97 LEU A CA 1
ATOM 814 C C . LEU A 1 97 ? 0.895 -3.358 -6.218 1.00 93.75 97 LEU A C 1
ATOM 816 O O . LEU A 1 97 ? 0.594 -2.287 -6.731 1.00 93.75 97 LEU A O 1
ATOM 820 N N . GLU A 1 98 ? 0.252 -4.492 -6.490 1.00 92.69 98 GLU A N 1
ATOM 821 C CA . GLU A 1 98 ? -0.863 -4.572 -7.442 1.00 92.69 98 GLU A CA 1
ATOM 822 C C . GLU A 1 98 ? -2.004 -3.631 -7.041 1.00 92.69 98 GLU A C 1
ATOM 824 O O . GLU A 1 98 ? -2.537 -2.904 -7.871 1.00 92.69 98 GLU A O 1
ATOM 829 N N . LYS A 1 99 ? -2.316 -3.532 -5.746 1.00 93.88 99 LYS A N 1
ATOM 830 C CA . LYS A 1 99 ? -3.327 -2.589 -5.252 1.00 93.88 99 LYS A CA 1
ATOM 831 C C . LYS A 1 99 ? -2.935 -1.112 -5.427 1.00 93.88 99 LYS A C 1
ATOM 833 O O . LYS A 1 99 ? -3.804 -0.274 -5.654 1.00 93.88 99 LYS A O 1
ATOM 838 N N . VAL A 1 100 ? -1.662 -0.772 -5.228 1.00 94.31 100 VAL A N 1
ATOM 839 C CA . VAL A 1 100 ? -1.171 0.620 -5.200 1.00 94.31 100 VAL A CA 1
ATOM 840 C C . VAL A 1 100 ? -0.813 1.108 -6.610 1.00 94.31 100 VAL A C 1
ATOM 842 O O . VAL A 1 100 ? -1.214 2.196 -7.024 1.00 94.31 100 VAL A O 1
ATOM 845 N N . MET A 1 101 ? -0.069 0.308 -7.366 1.00 92.38 101 MET A N 1
ATOM 846 C CA . MET A 1 101 ? 0.462 0.651 -8.688 1.00 92.38 101 MET A CA 1
ATOM 847 C C . MET A 1 101 ? -0.275 -0.028 -9.841 1.00 92.38 101 MET A C 1
ATOM 849 O O . MET A 1 101 ? -0.152 0.445 -10.965 1.00 92.38 101 MET A O 1
ATOM 853 N N . GLY A 1 102 ? -1.041 -1.090 -9.583 1.00 90.00 102 GLY A N 1
ATOM 854 C CA . GLY A 1 102 ? -1.681 -1.917 -10.613 1.00 90.00 102 GLY A CA 1
ATOM 855 C C . GLY A 1 102 ? -0.850 -3.137 -11.013 1.00 90.00 102 GLY A C 1
ATOM 856 O O . GLY A 1 102 ? -1.396 -4.113 -11.514 1.00 90.00 102 GLY A O 1
ATOM 857 N N . THR A 1 103 ? 0.457 -3.122 -10.744 1.00 90.81 103 THR A N 1
ATOM 858 C CA . THR A 1 103 ? 1.396 -4.190 -11.107 1.00 90.81 103 THR A CA 1
ATOM 859 C C . THR A 1 103 ? 2.356 -4.493 -9.952 1.00 90.81 103 THR A C 1
ATOM 861 O O . THR A 1 103 ? 2.588 -3.663 -9.072 1.00 90.81 103 THR A O 1
ATOM 864 N N . HIS A 1 104 ? 2.925 -5.700 -9.942 1.00 91.25 104 HIS A N 1
ATOM 865 C CA . HIS A 1 104 ? 3.958 -6.113 -8.979 1.00 91.25 104 HIS A CA 1
ATOM 866 C C . HIS A 1 104 ? 5.391 -5.937 -9.512 1.00 91.25 104 HIS A C 1
ATOM 868 O O . HIS A 1 104 ? 6.358 -6.337 -8.854 1.00 91.25 104 HIS A O 1
ATOM 874 N N . ILE A 1 105 ? 5.524 -5.361 -10.710 1.00 90.56 105 ILE A N 1
ATOM 875 C CA . ILE A 1 105 ? 6.801 -5.048 -11.344 1.00 90.56 105 ILE A CA 1
ATOM 876 C C . ILE A 1 105 ? 7.223 -3.651 -10.892 1.00 90.56 105 ILE A C 1
ATOM 878 O O . ILE A 1 105 ? 6.448 -2.704 -10.964 1.00 90.56 105 ILE A O 1
ATOM 882 N N . VAL A 1 106 ? 8.453 -3.519 -10.406 1.00 91.25 106 VAL A N 1
ATOM 883 C CA . VAL A 1 106 ? 8.996 -2.276 -9.848 1.00 91.25 106 VAL A CA 1
ATOM 884 C C . VAL A 1 106 ? 10.212 -1.841 -10.656 1.00 91.25 106 VAL A C 1
ATOM 886 O O . VAL A 1 106 ? 11.135 -2.629 -10.861 1.00 91.25 106 VAL A O 1
ATOM 889 N N . ARG A 1 107 ? 10.231 -0.573 -11.080 1.00 91.31 107 ARG A N 1
ATOM 890 C CA . ARG A 1 107 ? 11.370 0.073 -11.750 1.00 91.31 107 ARG A CA 1
ATOM 891 C C . ARG A 1 107 ? 12.208 0.806 -10.706 1.00 91.31 107 ARG A C 1
ATOM 893 O O . ARG A 1 107 ? 11.828 1.888 -10.270 1.00 91.31 107 ARG A O 1
ATOM 900 N N . LEU A 1 108 ? 13.330 0.227 -10.279 1.00 88.75 108 LEU A N 1
ATOM 901 C CA . LEU A 1 108 ? 14.120 0.807 -9.179 1.00 88.75 108 LEU A CA 1
ATOM 902 C C . LEU A 1 108 ? 14.930 2.036 -9.599 1.00 88.75 108 LEU A C 1
ATOM 904 O O . LEU A 1 108 ? 15.126 2.942 -8.794 1.00 88.75 108 LEU A O 1
ATOM 908 N N . THR A 1 109 ? 15.399 2.071 -10.847 1.00 90.62 109 THR A N 1
ATOM 909 C CA . THR A 1 109 ? 16.232 3.172 -11.359 1.00 90.62 109 THR A CA 1
ATOM 910 C C . THR A 1 109 ? 15.418 4.350 -11.888 1.00 90.62 109 THR A C 1
ATOM 912 O O . THR A 1 109 ? 15.969 5.420 -12.129 1.00 90.62 109 THR A O 1
ATOM 915 N N . ASP A 1 110 ? 14.107 4.182 -12.053 1.00 91.62 110 ASP A N 1
ATOM 916 C CA . ASP A 1 110 ? 13.226 5.234 -12.542 1.00 91.62 110 ASP A CA 1
ATOM 917 C C . ASP A 1 110 ? 12.779 6.131 -11.381 1.00 91.62 110 ASP A C 1
ATOM 919 O O . ASP A 1 110 ? 11.938 5.765 -10.554 1.00 91.62 110 ASP A O 1
ATOM 923 N N . ARG A 1 111 ? 13.337 7.345 -11.318 1.00 91.31 111 ARG A N 1
ATOM 924 C CA . ARG A 1 111 ? 12.999 8.318 -10.271 1.00 91.31 111 ARG A CA 1
ATOM 925 C C . ARG A 1 111 ? 11.513 8.674 -10.278 1.00 91.31 111 ARG A C 1
ATOM 927 O O . ARG A 1 111 ? 10.925 8.785 -9.204 1.00 91.31 111 ARG A O 1
ATOM 934 N N . LYS A 1 112 ? 10.909 8.871 -11.456 1.00 91.56 112 LYS A N 1
ATOM 935 C CA . LYS A 1 112 ? 9.496 9.273 -11.563 1.00 91.56 112 LYS A CA 1
ATOM 936 C C . LYS A 1 112 ? 8.605 8.170 -11.008 1.00 91.56 112 LYS A C 1
ATOM 938 O O . LYS A 1 112 ? 7.729 8.447 -10.187 1.00 91.56 112 LYS A O 1
ATOM 943 N N . TYR A 1 113 ? 8.894 6.930 -11.396 1.00 92.81 113 TYR A N 1
ATOM 944 C CA . TYR A 1 113 ? 8.208 5.752 -10.879 1.00 92.81 113 TYR A CA 1
ATOM 945 C C . TYR A 1 113 ? 8.333 5.646 -9.353 1.00 92.81 113 TYR A C 1
ATOM 947 O O . TYR A 1 113 ? 7.326 5.529 -8.655 1.00 92.81 113 TYR A O 1
ATOM 955 N N . MET A 1 114 ? 9.552 5.747 -8.815 1.00 94.06 114 MET A N 1
ATOM 956 C CA . MET A 1 114 ? 9.800 5.594 -7.377 1.00 94.06 114 MET A CA 1
ATOM 957 C C . MET A 1 114 ? 9.164 6.715 -6.543 1.00 94.06 114 MET A C 1
ATOM 959 O O . MET A 1 114 ? 8.620 6.448 -5.469 1.00 94.06 114 MET A O 1
ATOM 963 N N . SER A 1 115 ? 9.160 7.959 -7.035 1.00 95.75 115 SER A N 1
ATOM 964 C CA . SER A 1 115 ? 8.446 9.064 -6.380 1.00 95.75 115 SER A CA 1
ATOM 965 C C . SER A 1 115 ? 6.934 8.832 -6.360 1.00 95.75 115 SER A C 1
ATOM 967 O O . SER A 1 115 ? 6.303 9.003 -5.316 1.00 95.75 115 SER A O 1
ATOM 969 N N . LEU A 1 116 ? 6.353 8.392 -7.478 1.00 95.19 116 LEU A N 1
ATOM 970 C CA . LEU A 1 116 ? 4.924 8.090 -7.568 1.00 95.19 116 LEU A CA 1
ATOM 971 C C . LEU A 1 116 ? 4.535 6.916 -6.656 1.00 95.19 116 LEU A C 1
ATOM 973 O O . LEU A 1 116 ? 3.538 7.000 -5.936 1.00 95.19 116 LEU A O 1
ATOM 977 N N . LEU A 1 117 ? 5.351 5.860 -6.619 1.00 95.38 117 LEU A N 1
ATOM 978 C CA . LEU A 1 117 ? 5.175 4.726 -5.712 1.00 95.38 117 LEU A CA 1
ATOM 979 C C . LEU A 1 117 ? 5.155 5.173 -4.244 1.00 95.38 117 LEU A C 1
ATOM 981 O O . LEU A 1 117 ? 4.280 4.754 -3.484 1.00 95.38 117 LEU A O 1
ATOM 985 N N . ALA A 1 118 ? 6.088 6.042 -3.844 1.00 96.19 118 ALA A N 1
ATOM 986 C CA . ALA A 1 118 ? 6.159 6.558 -2.479 1.00 96.19 118 ALA A CA 1
ATOM 987 C C . ALA A 1 118 ? 4.899 7.351 -2.091 1.00 96.19 118 ALA A C 1
ATOM 989 O O . ALA A 1 118 ? 4.344 7.133 -1.010 1.00 96.19 118 ALA A O 1
ATOM 990 N N . ILE A 1 119 ? 4.415 8.220 -2.987 1.00 97.69 119 ILE A N 1
ATOM 991 C CA . ILE A 1 119 ? 3.190 9.007 -2.777 1.00 97.69 119 ILE A CA 1
ATOM 992 C C . ILE A 1 119 ? 1.989 8.077 -2.594 1.00 97.69 119 ILE A C 1
ATOM 994 O O . ILE A 1 119 ? 1.282 8.167 -1.588 1.00 97.69 119 ILE A O 1
ATOM 998 N N . LYS A 1 120 ? 1.790 7.117 -3.502 1.00 96.56 120 LYS A N 1
ATOM 999 C CA . LYS A 1 120 ? 0.639 6.211 -3.412 1.00 96.56 120 LYS A CA 1
ATOM 1000 C C . LYS A 1 120 ? 0.693 5.284 -2.190 1.00 96.56 120 LYS A C 1
ATOM 1002 O O . LYS A 1 120 ? -0.344 4.969 -1.605 1.00 96.56 120 LYS A O 1
ATOM 1007 N N . LEU A 1 121 ? 1.884 4.852 -1.764 1.00 96.88 121 LEU A N 1
ATOM 1008 C CA . LEU A 1 121 ? 2.048 4.085 -0.521 1.00 96.88 121 LEU A CA 1
ATOM 1009 C C . LEU A 1 121 ? 1.628 4.900 0.708 1.00 96.88 121 LEU A C 1
ATOM 1011 O O . LEU A 1 121 ? 0.967 4.365 1.607 1.00 96.88 121 LEU A O 1
ATOM 1015 N N . LEU A 1 122 ? 1.988 6.185 0.740 1.00 97.31 122 LEU A N 1
ATOM 1016 C CA . LEU A 1 122 ? 1.567 7.101 1.795 1.00 97.31 122 LEU A CA 1
ATOM 1017 C C . LEU A 1 122 ? 0.042 7.271 1.794 1.00 97.31 122 LEU A C 1
ATOM 1019 O O . LEU A 1 122 ? -0.584 7.161 2.850 1.00 97.31 122 LEU A O 1
ATOM 1023 N N . GLU A 1 123 ? -0.567 7.468 0.626 1.00 97.56 123 GLU A N 1
ATOM 1024 C CA . GLU A 1 123 ? -2.021 7.585 0.476 1.00 97.56 123 GLU A CA 1
ATOM 1025 C C . GLU A 1 123 ? -2.771 6.335 0.958 1.00 97.56 123 GLU A C 1
ATOM 1027 O O . GLU A 1 123 ? -3.727 6.452 1.734 1.00 97.56 123 GLU A O 1
ATOM 1032 N N . ASP A 1 124 ? -2.329 5.134 0.565 1.00 97.19 124 ASP A N 1
ATOM 1033 C CA . ASP A 1 124 ? -2.916 3.869 1.031 1.00 97.19 124 ASP A CA 1
ATOM 1034 C C . ASP A 1 124 ? -2.807 3.745 2.556 1.00 97.19 124 ASP A C 1
ATOM 1036 O O . ASP A 1 124 ? -3.784 3.398 3.228 1.00 97.19 124 ASP A O 1
ATOM 1040 N N . HIS A 1 125 ? -1.660 4.107 3.133 1.00 96.50 125 HIS A N 1
ATOM 1041 C CA . HIS A 1 125 ? -1.476 4.093 4.581 1.00 96.50 125 HIS A CA 1
ATOM 1042 C C . HIS A 1 125 ? -2.414 5.080 5.294 1.00 96.50 125 HIS A C 1
ATOM 1044 O O . HIS A 1 125 ? -3.099 4.707 6.252 1.00 96.50 125 HIS A O 1
ATOM 1050 N N . VAL A 1 126 ? -2.528 6.314 4.797 1.00 98.00 126 VAL A N 1
ATOM 1051 C CA . VAL A 1 126 ? -3.455 7.322 5.336 1.00 98.00 126 VAL A CA 1
ATOM 1052 C C . VAL A 1 126 ? -4.906 6.845 5.217 1.00 98.00 126 VAL A C 1
ATOM 1054 O O . VAL A 1 126 ? -5.686 6.984 6.164 1.00 98.00 126 VAL A O 1
ATOM 1057 N N . LYS A 1 127 ? -5.289 6.223 4.097 1.00 97.25 127 LYS A N 1
ATOM 1058 C CA . LYS A 1 127 ? -6.627 5.639 3.898 1.00 97.25 127 LYS A CA 1
ATOM 1059 C C . LYS A 1 127 ? -6.913 4.529 4.910 1.00 97.25 127 LYS A C 1
ATOM 1061 O O . LYS A 1 127 ? -7.994 4.503 5.511 1.00 97.25 127 LYS A O 1
ATOM 1066 N N . GLN A 1 128 ? -5.949 3.642 5.152 1.00 95.81 128 GLN A N 1
ATOM 1067 C CA . GLN A 1 128 ? -6.059 2.591 6.165 1.00 95.81 128 GLN A CA 1
ATOM 1068 C C . GLN A 1 128 ? -6.201 3.180 7.573 1.00 95.81 128 GLN A C 1
ATOM 1070 O O . GLN A 1 128 ? -7.084 2.764 8.328 1.00 95.81 128 GLN A O 1
ATOM 1075 N N . GLN A 1 129 ? -5.399 4.187 7.921 1.00 96.81 129 GLN A N 1
ATOM 1076 C CA . GLN A 1 129 ? -5.498 4.878 9.207 1.00 96.81 129 GLN A CA 1
ATOM 1077 C C . GLN A 1 129 ? -6.861 5.551 9.394 1.00 96.81 129 GLN A C 1
ATOM 1079 O O . GLN A 1 129 ? -7.516 5.324 10.412 1.00 96.81 129 GLN A O 1
ATOM 1084 N N . LYS A 1 130 ? -7.338 6.306 8.397 1.00 97.19 130 LYS A N 1
ATOM 1085 C CA . LYS A 1 130 ? -8.671 6.931 8.415 1.00 97.19 130 LYS A CA 1
ATOM 1086 C C . LYS A 1 130 ? -9.770 5.888 8.599 1.00 97.19 130 LYS A C 1
ATOM 1088 O O . LYS A 1 130 ? -10.681 6.099 9.393 1.00 97.19 130 LYS A O 1
ATOM 1093 N N . THR A 1 131 ? -9.660 4.743 7.930 1.00 95.56 131 THR A N 1
ATOM 1094 C CA . THR A 1 131 ? -10.603 3.626 8.087 1.00 95.56 131 THR A CA 1
ATOM 1095 C C . THR A 1 131 ? -10.581 3.073 9.512 1.00 95.56 131 THR A C 1
ATOM 1097 O O . THR A 1 131 ? -11.637 2.871 10.107 1.00 95.56 131 THR A O 1
ATOM 1100 N N . ARG A 1 132 ? -9.396 2.886 10.107 1.00 93.38 132 ARG A N 1
ATOM 1101 C CA . ARG A 1 132 ? -9.255 2.439 11.504 1.00 93.38 132 ARG A CA 1
ATOM 1102 C C . ARG A 1 132 ? -9.826 3.454 12.493 1.00 93.38 132 ARG A C 1
ATOM 1104 O O . ARG A 1 132 ? -10.488 3.051 13.441 1.00 93.38 132 ARG A O 1
ATOM 1111 N N . ILE A 1 133 ? -9.607 4.749 12.273 1.00 93.38 133 ILE A N 1
ATOM 1112 C CA . ILE A 1 133 ? -10.181 5.817 13.103 1.00 93.38 133 ILE A CA 1
ATOM 1113 C C . ILE A 1 133 ? -11.704 5.813 12.984 1.00 93.38 133 ILE A C 1
ATOM 1115 O O . ILE A 1 133 ? -12.380 5.790 14.003 1.00 93.38 133 ILE A O 1
ATOM 1119 N N . LYS A 1 134 ? -12.253 5.767 11.763 1.00 93.19 134 LYS A N 1
ATOM 1120 C CA . LYS A 1 134 ? -13.705 5.683 11.539 1.00 93.19 134 LYS A CA 1
ATOM 1121 C C . LYS A 1 134 ? -14.309 4.468 12.241 1.00 93.19 134 LYS A C 1
ATOM 1123 O O . LYS A 1 134 ? -15.284 4.627 12.958 1.00 93.19 134 LYS A O 1
ATOM 1128 N N . ARG A 1 135 ? -13.680 3.293 12.128 1.00 87.81 135 ARG A N 1
ATOM 1129 C CA . ARG A 1 135 ? -14.106 2.076 12.841 1.00 87.81 135 ARG A CA 1
ATOM 1130 C C . ARG A 1 135 ? -14.101 2.231 14.362 1.00 87.81 135 ARG A C 1
ATOM 1132 O O . ARG A 1 135 ? -14.949 1.650 15.012 1.00 87.81 135 ARG A O 1
ATOM 1139 N N . ARG A 1 136 ? -13.167 3.004 14.922 1.00 83.75 136 ARG A N 1
ATOM 1140 C CA . ARG A 1 136 ? -13.108 3.298 16.366 1.00 83.75 136 ARG A CA 1
ATOM 1141 C C . ARG A 1 136 ? -14.070 4.402 16.810 1.00 83.75 136 ARG A C 1
ATOM 1143 O O . ARG A 1 136 ? -14.401 4.447 17.982 1.00 83.75 136 ARG A O 1
ATOM 1150 N N . LYS A 1 137 ? -14.470 5.301 15.902 1.00 83.31 137 LYS A N 1
ATOM 1151 C CA . LYS A 1 137 ? -15.516 6.309 16.146 1.00 83.31 137 LYS A CA 1
ATOM 1152 C C . LYS A 1 137 ? -16.914 5.692 16.187 1.00 83.31 137 LYS A C 1
ATOM 1154 O O . LYS A 1 137 ? -17.816 6.309 16.738 1.00 83.31 137 LYS A O 1
ATOM 1159 N N . LEU A 1 138 ? -17.105 4.523 15.568 1.00 67.00 138 LEU A N 1
ATOM 1160 C CA . LEU A 1 138 ? -18.335 3.751 15.730 1.00 67.00 138 LEU A CA 1
ATOM 1161 C C . LEU A 1 138 ? -18.523 3.400 17.208 1.00 67.00 138 LEU A C 1
ATOM 1163 O O . LEU A 1 138 ? -17.538 3.310 17.942 1.00 67.00 138 LEU A O 1
ATOM 1167 N N . SER A 1 139 ? -19.790 3.235 17.608 1.00 64.69 139 SER A N 1
ATOM 1168 C CA . SER A 1 139 ? -20.190 2.927 18.983 1.00 64.69 139 SER A CA 1
ATOM 1169 C C . SER A 1 139 ? -19.223 1.922 19.611 1.00 64.69 139 SER A C 1
ATOM 1171 O O . SER A 1 139 ? -18.883 0.928 18.952 1.00 64.69 139 SER A O 1
ATOM 1173 N N . PRO A 1 140 ? -18.751 2.169 20.847 1.00 68.50 140 PRO A N 1
ATOM 1174 C CA . PRO A 1 140 ? -17.915 1.206 21.537 1.00 68.50 140 PRO A CA 1
ATOM 1175 C C . PRO A 1 140 ? -18.611 -0.166 21.512 1.00 68.50 140 PRO A C 1
ATOM 1177 O O . PRO A 1 140 ? -19.844 -0.225 21.499 1.00 68.50 140 PRO A O 1
ATOM 1180 N N . PRO A 1 141 ? -17.850 -1.275 21.455 1.00 73.12 141 PRO A N 1
ATOM 1181 C CA . PRO A 1 141 ? -18.421 -2.615 21.357 1.00 73.12 141 PRO A CA 1
ATOM 1182 C C . PRO A 1 141 ? -19.548 -2.793 22.375 1.00 73.12 141 PRO A C 1
ATOM 1184 O O . PRO A 1 141 ? -19.453 -2.264 23.483 1.00 73.12 141 PRO A O 1
ATOM 1187 N N . LEU A 1 142 ? -20.596 -3.535 22.000 1.00 73.88 142 LEU A N 1
ATOM 1188 C CA . LEU A 1 142 ? -21.865 -3.638 22.738 1.00 73.88 142 LEU A CA 1
ATOM 1189 C C . LEU A 1 142 ? -21.673 -3.776 24.261 1.00 73.88 142 LEU A C 1
ATOM 1191 O O . LEU A 1 142 ? -22.372 -3.144 25.047 1.00 73.88 142 LEU A O 1
ATOM 1195 N N . ILE A 1 143 ? -20.659 -4.546 24.662 1.00 76.75 143 ILE A N 1
ATOM 1196 C CA . ILE A 1 143 ? -20.229 -4.770 26.047 1.00 76.75 143 ILE A CA 1
ATOM 1197 C C . ILE A 1 143 ? -19.940 -3.454 26.788 1.00 76.75 143 ILE A C 1
ATOM 1199 O O . ILE A 1 143 ? -20.458 -3.239 27.879 1.00 76.75 143 ILE A O 1
ATOM 1203 N N . ILE A 1 144 ? -19.152 -2.556 26.197 1.00 80.56 144 ILE A N 1
ATOM 1204 C CA . ILE A 1 144 ? -18.794 -1.263 26.793 1.00 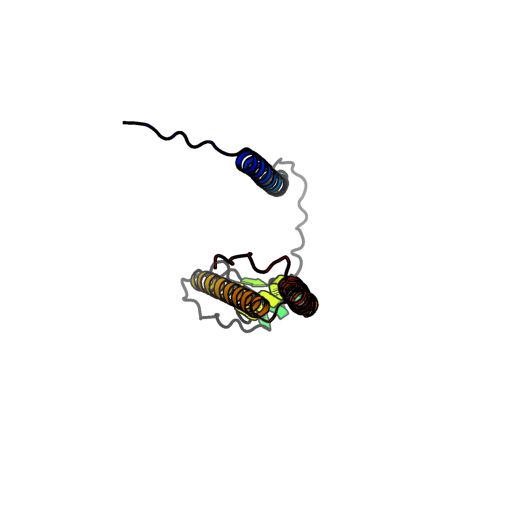80.56 144 ILE A CA 1
ATOM 1205 C C . ILE A 1 144 ? -20.018 -0.344 26.855 1.00 80.56 144 ILE A C 1
ATOM 1207 O O . ILE A 1 144 ? -20.233 0.301 27.877 1.00 80.56 144 ILE A O 1
ATOM 1211 N N . SER A 1 145 ? -20.857 -0.318 25.812 1.00 80.62 145 SER A N 1
ATOM 1212 C CA . SER A 1 145 ? -22.098 0.474 25.838 1.00 80.62 145 SER A CA 1
ATOM 1213 C C . SER A 1 145 ? -23.064 0.001 26.932 1.00 80.62 145 SER A C 1
ATOM 1215 O O . SER A 1 145 ? -23.600 0.817 27.677 1.00 80.62 145 SER A O 1
ATOM 1217 N N . ARG A 1 146 ? -23.196 -1.321 27.114 1.00 82.44 146 ARG A N 1
ATOM 1218 C CA . ARG A 1 146 ? -24.026 -1.936 28.154 1.00 82.44 146 ARG A CA 1
ATOM 1219 C C . ARG A 1 146 ? -23.464 -1.679 29.551 1.00 82.44 146 ARG A C 1
ATOM 1221 O O . ARG A 1 146 ? -24.229 -1.406 30.466 1.00 82.44 146 ARG A O 1
ATOM 1228 N N . LEU A 1 147 ? -22.140 -1.719 29.717 1.00 87.50 147 LEU A N 1
ATOM 1229 C CA . LEU A 1 147 ? -21.474 -1.362 30.975 1.00 87.50 147 LEU A CA 1
ATOM 1230 C C . LEU A 1 147 ? -21.689 0.109 31.346 1.00 87.50 147 LEU A C 1
ATOM 1232 O O . LEU A 1 147 ? -21.965 0.395 32.507 1.00 87.50 147 LEU A O 1
ATOM 1236 N N . LEU A 1 148 ? -21.598 1.026 30.378 1.00 86.75 148 LEU A N 1
ATOM 1237 C CA . LEU A 1 148 ? -21.892 2.450 30.585 1.00 86.75 148 LEU A CA 1
ATOM 1238 C C . LEU A 1 148 ? -23.359 2.677 30.966 1.00 86.75 148 LEU A C 1
ATOM 1240 O O . LEU A 1 148 ? -23.654 3.468 31.857 1.00 86.75 148 LEU A O 1
ATOM 1244 N N . GLU A 1 149 ? -24.281 1.966 30.321 1.00 89.31 149 GLU A N 1
ATOM 1245 C CA . GLU A 1 149 ? -25.707 2.071 30.626 1.00 89.31 149 GLU A CA 1
ATOM 1246 C C . GLU A 1 149 ? -26.035 1.529 32.025 1.00 89.31 149 GLU A C 1
ATOM 1248 O O . GLU A 1 149 ? -26.767 2.166 32.785 1.00 89.31 149 GLU A O 1
ATOM 1253 N N . LEU A 1 150 ? -25.468 0.373 32.387 1.00 91.56 150 LEU A N 1
ATOM 1254 C CA . LEU A 1 150 ? -25.626 -0.224 33.711 1.00 91.56 150 LEU A CA 1
ATOM 1255 C C . LEU A 1 150 ? -25.015 0.668 34.793 1.00 91.56 150 LEU A C 1
ATOM 1257 O O . LEU A 1 150 ? -25.693 0.960 35.772 1.00 91.56 150 LEU A O 1
ATOM 1261 N N . SER A 1 151 ? -23.783 1.152 34.604 1.00 87.75 151 SER A N 1
ATOM 1262 C CA . SER A 1 151 ? -23.127 2.021 35.586 1.00 87.75 151 SER A CA 1
ATOM 1263 C C . SER A 1 151 ? -23.901 3.322 35.793 1.00 87.75 151 SER A C 1
ATOM 1265 O O . SER A 1 151 ? -24.108 3.729 36.936 1.00 87.75 151 SER A O 1
ATOM 1267 N N . TYR A 1 152 ? -24.421 3.924 34.719 1.00 89.69 152 TYR A N 1
ATOM 1268 C CA . TYR A 1 152 ? -25.276 5.105 34.801 1.00 89.69 152 TYR A CA 1
ATOM 1269 C C . TYR A 1 152 ? -26.598 4.819 35.527 1.00 89.69 152 TYR A C 1
ATOM 1271 O O . TYR A 1 152 ? -26.998 5.597 36.395 1.00 89.69 152 TYR A O 1
ATOM 1279 N N . LYS A 1 153 ? -27.268 3.698 35.224 1.00 90.38 153 LYS A N 1
ATOM 1280 C CA . LYS A 1 153 ? -28.498 3.271 35.916 1.00 90.38 153 LYS A CA 1
ATOM 1281 C C . LYS A 1 153 ? -28.255 3.082 37.412 1.00 90.38 153 LYS A C 1
ATOM 1283 O O . LYS A 1 153 ? -28.978 3.667 38.218 1.00 90.38 153 LYS A O 1
ATOM 1288 N N . THR A 1 154 ? -27.212 2.338 37.777 1.00 90.88 154 THR A N 1
ATOM 1289 C CA . THR A 1 154 ? -26.842 2.093 39.175 1.00 90.88 154 THR A CA 1
ATOM 1290 C C . THR A 1 154 ? -26.493 3.395 39.896 1.00 90.88 154 THR A C 1
ATOM 1292 O O . THR A 1 154 ? -26.964 3.622 41.010 1.00 90.88 154 THR A O 1
ATOM 1295 N N . LEU A 1 155 ? -25.724 4.287 39.264 1.00 82.44 155 LEU A N 1
ATOM 1296 C CA . LEU A 1 155 ? -25.396 5.598 39.828 1.00 82.44 155 LEU A CA 1
ATOM 1297 C C . LEU A 1 155 ? -26.663 6.437 40.055 1.00 82.44 155 LEU A C 1
ATOM 1299 O O . LEU A 1 155 ? -26.873 6.955 41.149 1.00 82.44 155 LEU A O 1
ATOM 1303 N N . LYS A 1 156 ? -27.537 6.526 39.047 1.00 84.69 156 LYS A N 1
ATOM 1304 C CA . LYS A 1 156 ? -28.800 7.274 39.109 1.00 84.69 156 LYS A CA 1
ATOM 1305 C C . LYS A 1 156 ? -29.700 6.771 40.234 1.00 84.69 156 LYS A C 1
ATOM 1307 O O . LYS A 1 156 ? -30.320 7.571 40.928 1.00 84.69 156 LYS A O 1
ATOM 1312 N N . GLU A 1 157 ? -29.770 5.461 40.427 1.00 86.81 157 GLU A N 1
ATOM 1313 C CA . GLU A 1 157 ? -30.542 4.846 41.503 1.00 86.81 157 GLU A CA 1
ATOM 1314 C C . GLU A 1 157 ? -29.955 5.157 42.887 1.00 86.81 157 GLU A C 1
ATOM 1316 O O . GLU A 1 157 ? -30.692 5.519 43.805 1.00 86.81 157 GLU A O 1
ATOM 1321 N N . LYS A 1 158 ? -28.624 5.126 43.030 1.00 82.06 158 LYS A N 1
ATOM 1322 C CA . LYS A 1 158 ? -27.943 5.528 44.271 1.00 82.06 158 LYS A CA 1
ATOM 1323 C C . LYS A 1 158 ? -28.125 7.016 44.585 1.00 82.06 158 LYS A C 1
ATOM 1325 O O . LYS A 1 158 ? -28.349 7.356 45.743 1.00 82.06 158 LYS A O 1
ATOM 1330 N N . MET A 1 159 ? -28.106 7.890 43.577 1.00 76.62 159 MET A N 1
ATOM 1331 C CA . MET A 1 159 ? -28.318 9.336 43.747 1.00 76.62 159 MET A CA 1
ATOM 1332 C C . MET A 1 159 ? -29.744 9.702 44.183 1.00 76.62 159 MET A C 1
ATOM 1334 O O . MET A 1 159 ? -29.935 10.745 44.801 1.00 76.62 159 MET A O 1
ATOM 1338 N N . LYS A 1 160 ? -30.743 8.853 43.910 1.00 78.62 160 LYS A N 1
ATOM 1339 C CA . LYS A 1 160 ? -32.120 9.046 44.401 1.00 78.62 160 LYS A CA 1
ATOM 1340 C C . LYS A 1 160 ? -32.266 8.797 45.903 1.00 78.62 160 LYS A C 1
ATOM 1342 O O . LYS A 1 160 ? -33.296 9.148 46.471 1.00 78.62 160 LYS A O 1
ATOM 1347 N N . GLN A 1 161 ? -31.279 8.179 46.555 1.00 78.62 161 GLN A N 1
ATOM 1348 C CA . GLN A 1 161 ? -31.361 7.954 47.992 1.00 78.62 161 GLN A CA 1
ATOM 1349 C C . GLN A 1 161 ? -31.140 9.269 48.761 1.00 78.62 161 GLN A C 1
ATOM 1351 O O . GLN A 1 161 ? -30.189 10.002 48.473 1.00 78.62 161 GLN A O 1
ATOM 1356 N N . PRO A 1 162 ? -31.952 9.554 49.797 1.00 67.69 162 PRO A N 1
ATOM 1357 C CA . PRO A 1 162 ? -31.953 10.842 50.502 1.00 67.69 162 PRO A CA 1
ATOM 1358 C C . PRO A 1 162 ? -30.604 11.181 51.156 1.00 67.69 162 PRO A C 1
ATOM 1360 O O . PRO A 1 162 ? -30.278 12.353 51.342 1.00 67.69 162 PRO A O 1
ATOM 1363 N N . LYS A 1 163 ? -29.782 10.159 51.435 1.00 68.75 163 LYS A N 1
ATOM 1364 C CA . LYS A 1 163 ? -28.437 10.279 52.016 1.00 68.75 163 LYS A CA 1
ATOM 1365 C C . LYS A 1 163 ? -27.408 10.952 51.088 1.00 68.75 163 LYS A C 1
ATOM 1367 O O . LYS A 1 163 ? -26.406 11.447 51.593 1.00 68.75 163 LYS A O 1
ATOM 1372 N N . PHE A 1 164 ? -27.642 11.009 49.772 1.00 62.19 164 PHE A N 1
ATOM 1373 C CA . PHE A 1 164 ? -26.677 11.528 48.782 1.00 62.19 164 PHE A CA 1
ATOM 1374 C C . PHE A 1 164 ? -27.086 12.858 48.124 1.00 62.19 164 PHE A C 1
ATOM 1376 O O . PHE A 1 164 ? -26.412 13.330 47.211 1.00 62.19 164 PHE A O 1
ATOM 1383 N N . THR A 1 165 ? -28.137 13.513 48.625 1.00 62.84 165 THR A N 1
ATOM 1384 C CA . THR A 1 165 ? -28.681 14.787 48.103 1.00 62.84 165 THR A CA 1
ATOM 1385 C C . THR A 1 165 ? -27.701 15.971 48.121 1.00 62.84 165 THR A C 1
ATOM 1387 O O . THR A 1 165 ? -27.962 16.988 47.487 1.00 62.84 165 THR A O 1
ATOM 1390 N N . LYS A 1 166 ? -26.558 15.855 48.811 1.00 66.19 166 LYS A N 1
ATOM 1391 C CA . LYS A 1 166 ? -25.545 16.920 48.939 1.00 66.19 166 LYS A CA 1
ATOM 1392 C C . LYS A 1 166 ? -24.381 16.826 47.942 1.00 66.19 166 LYS A C 1
ATOM 1394 O O . LYS A 1 166 ? -23.493 17.676 47.981 1.00 66.19 166 LYS A O 1
ATOM 1399 N N . LEU A 1 167 ? -24.341 15.819 47.068 1.00 62.06 167 LEU A N 1
ATOM 1400 C CA . LEU A 1 167 ? -23.244 15.672 46.107 1.00 62.06 167 LEU A CA 1
ATOM 1401 C C . LEU A 1 167 ? -23.409 16.664 44.942 1.00 62.06 167 LEU A C 1
ATOM 1403 O O . LEU A 1 167 ? -24.220 16.451 44.043 1.00 62.06 167 LEU A O 1
ATOM 1407 N N . LYS A 1 168 ? -22.630 17.754 44.956 1.00 60.03 168 LYS A N 1
ATOM 1408 C CA . LYS A 1 168 ? -22.497 18.676 43.818 1.00 60.03 168 LYS A CA 1
ATOM 1409 C C . LYS A 1 168 ? -21.591 18.049 42.759 1.00 60.03 168 LYS A C 1
ATOM 1411 O O . LYS A 1 168 ? -20.420 17.786 43.022 1.00 60.03 168 LYS A O 1
ATOM 1416 N N . LEU A 1 169 ? -22.132 17.829 41.565 1.00 58.38 169 LEU A N 1
ATOM 1417 C CA . LEU A 1 169 ? -21.342 17.511 40.378 1.00 58.38 169 LEU A CA 1
ATOM 1418 C C . LEU A 1 169 ? -20.656 18.793 39.899 1.00 58.38 169 LEU A C 1
ATOM 1420 O O . LEU A 1 169 ? -21.329 19.720 39.455 1.00 58.38 169 LEU A O 1
ATOM 1424 N N . TYR A 1 170 ? -19.330 18.841 40.001 1.00 49.31 170 TYR A N 1
ATOM 1425 C CA . TYR A 1 170 ? -18.534 19.785 39.224 1.00 49.31 170 TYR A CA 1
ATOM 1426 C C . TYR A 1 170 ? -18.365 19.175 37.832 1.00 49.31 170 TYR A C 1
ATOM 1428 O O . TYR A 1 170 ? -17.716 18.138 37.687 1.00 49.31 170 TYR A O 1
ATOM 1436 N N . VAL A 1 171 ? -19.062 19.768 36.863 1.00 44.94 171 VAL A N 1
ATOM 1437 C CA . VAL A 1 171 ? -18.919 19.499 35.425 1.00 44.94 171 VAL A CA 1
ATOM 1438 C C . VAL A 1 171 ? -17.769 20.335 34.887 1.00 44.94 171 VAL A C 1
ATOM 1440 O O . VAL A 1 171 ? -17.686 21.515 35.296 1.00 44.94 171 VAL A O 1
#